Protein AF-A0A2H0HNQ5-F1 (afdb_monomer_lite)

Structure (mmCIF, N/CA/C/O backbone):
data_AF-A0A2H0HNQ5-F1
#
_entry.id   AF-A0A2H0HNQ5-F1
#
loop_
_atom_site.group_PDB
_atom_site.id
_atom_site.type_symbol
_atom_site.label_atom_id
_atom_site.label_alt_id
_atom_site.label_comp_id
_atom_site.label_asym_id
_atom_site.label_entity_id
_atom_site.label_seq_id
_atom_site.pdbx_PDB_ins_code
_atom_site.Cartn_x
_atom_site.Cartn_y
_atom_site.Cartn_z
_atom_site.occupancy
_atom_site.B_iso_or_equiv
_atom_site.auth_seq_id
_atom_site.auth_comp_id
_atom_site.auth_asym_id
_atom_site.auth_atom_id
_atom_site.pdbx_PDB_model_num
ATOM 1 N N . MET A 1 1 ? -17.237 -9.895 -5.132 1.00 84.31 1 MET A N 1
ATOM 2 C CA . MET A 1 1 ? -17.318 -10.595 -3.828 1.00 84.31 1 MET A CA 1
ATOM 3 C C . MET A 1 1 ? -17.047 -9.627 -2.685 1.00 84.31 1 MET A C 1
ATOM 5 O O . MET A 1 1 ? -17.940 -9.468 -1.874 1.00 84.31 1 MET A O 1
ATOM 9 N N . LEU A 1 2 ? -15.894 -8.942 -2.669 1.00 89.81 2 LEU A N 1
ATOM 10 C CA . LEU A 1 2 ? -15.521 -7.970 -1.623 1.00 89.81 2 LEU A CA 1
ATOM 11 C C . LEU A 1 2 ? -16.532 -6.824 -1.445 1.00 89.81 2 LEU A C 1
ATOM 13 O O . LEU A 1 2 ? -16.907 -6.513 -0.323 1.00 89.81 2 LEU A O 1
ATOM 17 N N . ASP A 1 3 ? -17.048 -6.277 -2.546 1.00 87.69 3 ASP A N 1
ATOM 18 C CA . ASP A 1 3 ? -18.089 -5.235 -2.533 1.00 87.69 3 ASP A CA 1
ATOM 19 C C . ASP A 1 3 ? -19.351 -5.651 -1.748 1.00 87.69 3 ASP A C 1
ATOM 21 O O . ASP A 1 3 ? -19.833 -4.925 -0.884 1.00 87.69 3 ASP A O 1
ATOM 25 N N . LYS A 1 4 ? -19.816 -6.897 -1.929 1.00 91.25 4 LYS A N 1
ATOM 26 C CA . LYS A 1 4 ? -20.969 -7.446 -1.188 1.00 91.25 4 LYS A CA 1
ATOM 27 C C . LYS A 1 4 ? -20.712 -7.602 0.314 1.00 91.25 4 LYS A C 1
ATOM 29 O O . LYS A 1 4 ? -21.666 -7.759 1.068 1.00 91.25 4 LYS A O 1
ATOM 34 N N . LEU A 1 5 ? -19.446 -7.612 0.728 1.00 93.69 5 LEU A N 1
ATOM 35 C CA . LEU A 1 5 ? -19.027 -7.688 2.126 1.00 93.69 5 LEU A CA 1
ATOM 36 C C . LEU A 1 5 ? -18.797 -6.294 2.737 1.00 93.69 5 LEU A C 1
ATOM 38 O O . LEU A 1 5 ? -18.427 -6.209 3.901 1.00 93.69 5 LEU A O 1
ATOM 42 N N . GLY A 1 6 ? -19.005 -5.210 1.976 1.00 92.06 6 GLY A N 1
ATOM 43 C CA . GLY A 1 6 ? -18.798 -3.841 2.454 1.00 92.06 6 GLY A CA 1
ATOM 44 C C . GLY A 1 6 ? -17.327 -3.474 2.667 1.00 92.06 6 GLY A C 1
ATOM 45 O O . GLY A 1 6 ? -17.030 -2.565 3.439 1.00 92.06 6 GLY A O 1
ATOM 46 N N . VAL A 1 7 ? -16.399 -4.181 2.012 1.00 95.00 7 VAL A N 1
ATOM 47 C CA . VAL A 1 7 ? -14.959 -3.913 2.128 1.00 95.00 7 VAL A CA 1
ATOM 48 C C . VAL A 1 7 ? -14.627 -2.576 1.473 1.00 95.00 7 VAL A C 1
ATOM 50 O O . VAL A 1 7 ? -14.927 -2.356 0.299 1.00 95.00 7 VAL A O 1
ATOM 53 N N . ARG A 1 8 ? -13.941 -1.703 2.215 1.00 95.00 8 ARG A N 1
ATOM 54 C CA . ARG A 1 8 ? -13.395 -0.455 1.676 1.00 95.00 8 ARG A CA 1
ATOM 55 C C . ARG A 1 8 ? -12.107 -0.746 0.908 1.00 95.00 8 ARG A C 1
ATOM 57 O O . ARG A 1 8 ? -11.152 -1.266 1.476 1.00 95.00 8 ARG A O 1
ATOM 64 N N . ILE A 1 9 ? -12.070 -0.399 -0.376 1.00 95.75 9 ILE A N 1
ATOM 65 C CA . ILE A 1 9 ? -10.929 -0.693 -1.249 1.00 95.75 9 ILE A CA 1
ATOM 66 C C . ILE A 1 9 ? -10.016 0.528 -1.353 1.00 95.75 9 ILE A C 1
ATOM 68 O O . ILE A 1 9 ? -10.456 1.597 -1.765 1.00 95.75 9 ILE A O 1
ATOM 72 N N . LEU A 1 10 ? -8.731 0.342 -1.051 1.00 95.06 10 LEU A N 1
ATOM 73 C CA . LEU A 1 10 ? -7.663 1.305 -1.322 1.00 95.06 10 LEU A CA 1
ATOM 74 C C . LEU A 1 10 ? -6.838 0.805 -2.509 1.00 95.06 10 LEU A C 1
ATOM 76 O O . LEU A 1 10 ? -6.367 -0.330 -2.501 1.00 95.06 10 LEU A O 1
ATOM 80 N N . SER A 1 11 ? -6.657 1.634 -3.535 1.00 94.44 11 SER A N 1
ATOM 81 C CA . SER A 1 11 ? -5.940 1.241 -4.752 1.00 94.44 11 SER A CA 1
ATOM 82 C C . SER A 1 11 ? -5.114 2.388 -5.343 1.00 94.44 11 SER A C 1
ATOM 84 O O . SER A 1 11 ? -5.105 3.514 -4.836 1.00 94.44 11 SER A O 1
ATOM 86 N N . THR A 1 12 ? 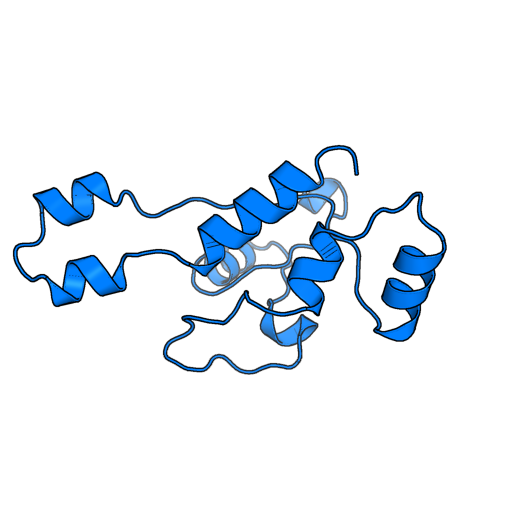-4.352 2.104 -6.401 1.00 91.06 12 THR A N 1
ATOM 87 C CA . THR A 1 12 ? -3.526 3.102 -7.097 1.00 91.06 12 THR A CA 1
ATOM 88 C C . THR A 1 12 ? -3.528 2.892 -8.605 1.00 91.06 12 THR A C 1
ATOM 90 O O . THR A 1 12 ? -3.588 1.755 -9.072 1.00 91.06 12 THR A O 1
ATOM 93 N N . GLY A 1 13 ? -3.363 3.986 -9.356 1.00 88.31 13 GLY A N 1
ATOM 94 C CA . GLY A 1 13 ? -3.128 3.963 -10.803 1.00 88.31 13 GLY A CA 1
ATOM 95 C C . GLY A 1 13 ? -4.154 3.125 -11.569 1.00 88.31 13 GLY A C 1
ATOM 96 O O . GLY A 1 13 ? -5.334 3.129 -11.234 1.00 88.31 13 GLY A O 1
ATOM 97 N N . GLY A 1 14 ? -3.682 2.352 -12.550 1.00 91.19 14 GLY A N 1
ATOM 98 C CA . GLY A 1 14 ? -4.555 1.560 -13.420 1.00 91.19 14 GLY A CA 1
ATOM 99 C C . GLY A 1 14 ? -5.441 0.543 -12.690 1.00 91.19 14 GLY A C 1
ATOM 100 O O . GLY A 1 14 ? -6.541 0.267 -13.154 1.00 91.19 14 GLY A O 1
ATOM 101 N N . THR A 1 15 ? -5.026 0.025 -11.527 1.00 93.50 15 THR A N 1
ATOM 102 C CA . THR A 1 15 ? -5.875 -0.878 -10.729 1.00 93.50 15 THR A CA 1
ATOM 103 C C . THR A 1 15 ? -7.079 -0.140 -10.150 1.00 93.50 15 THR A C 1
ATOM 105 O O . THR A 1 15 ? -8.179 -0.684 -10.139 1.00 93.50 15 THR A O 1
ATOM 108 N N . TYR A 1 16 ? -6.896 1.100 -9.688 1.00 95.00 16 TYR A N 1
ATOM 109 C CA . TYR A 1 16 ? -8.006 1.942 -9.239 1.00 95.00 16 TYR A CA 1
ATOM 110 C C . TYR A 1 16 ? -8.970 2.217 -10.399 1.00 95.00 16 TYR A C 1
ATOM 112 O O . TYR A 1 16 ? -10.170 1.976 -10.265 1.00 95.00 16 TYR A O 1
ATOM 120 N N . ASP A 1 17 ? -8.431 2.633 -11.551 1.00 95.75 17 ASP A N 1
ATOM 121 C CA . ASP A 1 17 ? -9.233 2.940 -12.739 1.00 95.75 17 ASP A CA 1
ATOM 122 C C . ASP A 1 17 ? -10.048 1.724 -13.181 1.00 95.75 17 ASP A C 1
ATOM 124 O O . ASP A 1 17 ? -11.248 1.836 -13.421 1.00 95.75 17 ASP A O 1
ATOM 128 N N . PHE A 1 18 ? -9.423 0.546 -13.214 1.00 96.06 18 PHE A N 1
ATOM 129 C CA . PHE A 1 18 ? -10.086 -0.706 -13.559 1.00 96.06 18 PHE A CA 1
ATOM 130 C C . PHE A 1 18 ? -11.254 -1.024 -12.616 1.00 96.06 18 PHE A C 1
ATOM 132 O O . PHE A 1 18 ? -12.336 -1.384 -13.079 1.00 96.06 18 PHE A O 1
ATOM 139 N N . ILE A 1 19 ? -11.073 -0.874 -11.301 1.00 95.75 19 ILE A N 1
ATOM 140 C CA . ILE A 1 19 ? -12.120 -1.165 -10.307 1.00 95.75 19 ILE A CA 1
ATOM 141 C C . ILE A 1 19 ? -13.314 -0.216 -10.483 1.00 95.75 19 ILE A C 1
ATOM 143 O O . ILE A 1 19 ? -14.454 -0.678 -10.589 1.00 95.75 19 ILE A O 1
ATOM 147 N N . VAL A 1 20 ? -13.054 1.090 -10.588 1.00 96.25 20 VAL A N 1
ATOM 148 C CA . VAL A 1 20 ? -14.102 2.115 -10.718 1.00 96.25 20 VAL A CA 1
ATOM 149 C C . VAL A 1 20 ? -14.827 2.021 -12.060 1.00 96.25 20 VAL A C 1
ATOM 151 O O . VAL A 1 20 ? -16.053 2.121 -12.099 1.00 96.25 20 VAL A O 1
ATOM 154 N N . GLN A 1 21 ? -14.113 1.759 -13.160 1.00 97.38 21 GLN A N 1
ATOM 155 C CA . GLN A 1 21 ?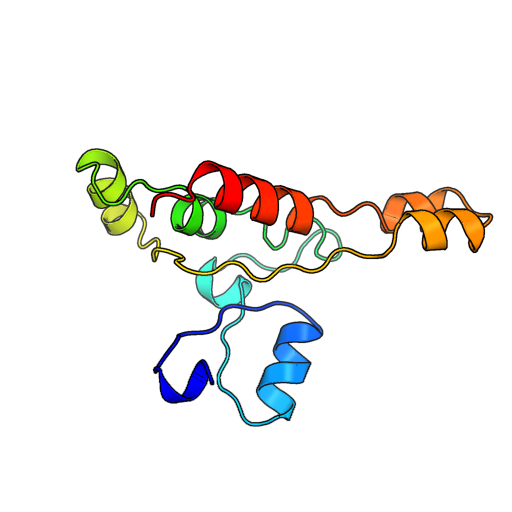 -14.722 1.561 -14.484 1.00 97.38 21 GLN A CA 1
ATOM 156 C C . GLN A 1 21 ? -15.670 0.356 -14.529 1.00 97.38 21 GLN A C 1
ATOM 158 O O . GLN A 1 21 ? -16.626 0.360 -15.300 1.00 97.38 21 GLN A O 1
ATOM 163 N N . ASN A 1 22 ? -15.444 -0.651 -13.683 1.00 96.56 22 ASN A N 1
ATOM 164 C CA . ASN A 1 22 ? -16.337 -1.799 -13.532 1.00 96.56 22 ASN A CA 1
ATOM 165 C C . ASN A 1 22 ? -17.488 -1.551 -12.534 1.00 96.56 22 ASN A C 1
ATOM 167 O O . ASN A 1 22 ? -18.230 -2.478 -12.213 1.00 96.56 22 ASN A O 1
ATOM 171 N N . GLY A 1 23 ? -17.665 -0.312 -12.064 1.00 95.31 23 GLY A N 1
ATOM 172 C CA . GLY A 1 23 ? -18.790 0.104 -11.226 1.00 95.31 23 GLY A CA 1
ATOM 173 C C . GLY A 1 23 ? -18.611 -0.146 -9.728 1.00 95.31 23 GLY A C 1
ATOM 174 O O . GLY A 1 23 ? -19.594 -0.071 -8.994 1.00 95.31 23 GLY A O 1
ATOM 175 N N . PHE A 1 24 ? -17.392 -0.434 -9.264 1.00 95.75 24 PHE A N 1
ATOM 176 C CA . PHE A 1 24 ? -17.111 -0.670 -7.847 1.00 95.75 24 PHE A CA 1
ATOM 177 C C . PHE A 1 2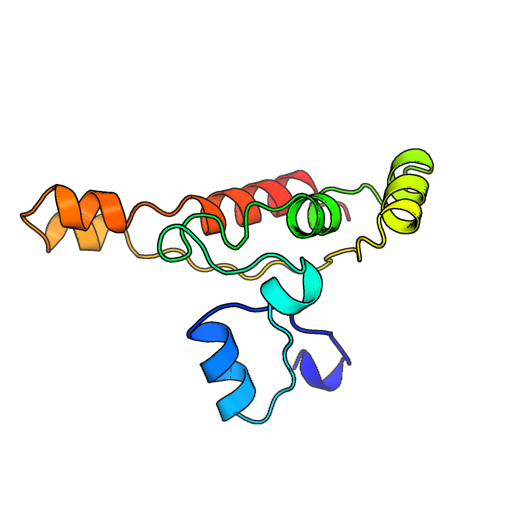4 ? -16.461 0.550 -7.183 1.00 95.75 24 PHE A C 1
ATOM 179 O O . PHE A 1 24 ? -15.597 1.190 -7.789 1.00 95.75 24 PHE A O 1
ATOM 186 N N . PRO A 1 25 ? -16.825 0.874 -5.931 1.00 94.75 25 PRO A N 1
ATOM 187 C CA . PRO A 1 25 ? -16.198 1.969 -5.208 1.00 94.75 25 PRO A CA 1
ATOM 188 C C . PRO A 1 25 ? -14.760 1.608 -4.817 1.00 94.75 25 PRO A C 1
ATOM 190 O O . PRO A 1 25 ? -14.476 0.511 -4.336 1.00 94.75 25 PRO A O 1
ATOM 193 N N . ALA A 1 26 ? -13.855 2.564 -4.984 1.00 96.00 26 ALA A N 1
ATOM 194 C CA . ALA A 1 26 ? -12.498 2.498 -4.470 1.00 96.00 26 ALA A CA 1
ATOM 195 C C . ALA A 1 26 ? -12.035 3.900 -4.078 1.00 96.00 26 ALA A C 1
ATOM 197 O O . ALA A 1 26 ? -12.514 4.903 -4.604 1.00 96.00 26 ALA A O 1
ATOM 198 N N . GLU A 1 27 ? -11.074 3.955 -3.171 1.00 94.94 27 GLU A N 1
ATOM 199 C CA . GLU A 1 27 ? -10.358 5.157 -2.777 1.00 94.94 27 GLU A CA 1
ATOM 200 C C . GLU A 1 27 ? -8.903 5.051 -3.231 1.00 94.94 27 GLU A C 1
ATOM 202 O O . GLU A 1 27 ? -8.351 3.961 -3.419 1.00 94.94 27 GLU A O 1
ATOM 207 N N . THR A 1 28 ? -8.257 6.198 -3.410 1.00 93.19 28 THR A N 1
ATOM 208 C CA . THR A 1 28 ? -6.844 6.219 -3.783 1.00 93.19 28 THR A CA 1
ATOM 209 C C . THR A 1 28 ? -5.969 6.207 -2.537 1.00 93.19 28 THR A C 1
ATOM 211 O O . THR A 1 28 ? -6.314 6.776 -1.504 1.00 93.19 28 THR A O 1
ATOM 214 N N . VAL A 1 29 ? -4.769 5.637 -2.633 1.00 91.81 29 VAL A N 1
ATOM 215 C CA . VAL A 1 29 ? -3.771 5.788 -1.557 1.00 91.81 29 VAL A CA 1
ATOM 216 C C . VAL A 1 29 ? -3.494 7.267 -1.258 1.00 91.81 29 VAL A C 1
ATOM 218 O O . VAL A 1 29 ? -3.330 7.631 -0.102 1.00 91.81 29 VAL A O 1
ATOM 221 N N . GLN A 1 30 ? -3.513 8.134 -2.273 1.00 90.44 30 GLN A N 1
ATOM 222 C CA . GLN A 1 30 ? -3.296 9.575 -2.109 1.00 90.44 30 GLN A CA 1
ATOM 223 C C . GLN A 1 30 ? -4.391 10.255 -1.286 1.00 90.44 30 GLN A C 1
ATOM 225 O O . GLN A 1 30 ? -4.078 11.121 -0.476 1.00 90.44 30 GLN A O 1
ATOM 230 N N . SER A 1 31 ? -5.662 9.872 -1.464 1.00 91.19 31 SER A N 1
ATOM 231 C CA . SER A 1 31 ? -6.753 10.433 -0.657 1.00 91.19 31 SER A CA 1
ATOM 232 C C . SER A 1 31 ? -6.636 10.033 0.810 1.00 91.19 31 SER A C 1
ATOM 234 O O . SER A 1 31 ? -7.034 10.807 1.673 1.00 91.19 31 SER A O 1
ATOM 236 N N . LEU A 1 32 ? -6.045 8.869 1.096 1.00 92.00 32 LEU A N 1
ATOM 237 C CA . LEU A 1 32 ? -5.790 8.428 2.463 1.00 92.00 32 LEU A CA 1
ATOM 238 C C . LEU A 1 32 ? -4.537 9.072 3.078 1.00 92.00 32 LEU A C 1
ATOM 240 O O . LEU A 1 32 ? -4.552 9.457 4.241 1.00 92.00 32 LEU A O 1
ATOM 244 N N . THR A 1 33 ? -3.437 9.172 2.330 1.00 91.00 33 THR A N 1
ATOM 245 C CA . THR A 1 33 ? -2.168 9.700 2.860 1.00 91.00 33 THR A CA 1
ATOM 246 C C . THR A 1 33 ? -2.093 11.224 2.830 1.00 91.00 33 THR A C 1
ATOM 248 O O . THR A 1 33 ? -1.250 11.801 3.510 1.00 91.00 33 THR A O 1
ATOM 251 N N . GLY A 1 34 ? -2.912 11.880 2.002 1.00 90.62 34 GLY A N 1
ATOM 252 C CA . GLY A 1 34 ? -2.795 13.305 1.689 1.00 90.62 34 GLY A CA 1
ATOM 253 C C . GLY A 1 34 ? -1.533 13.660 0.893 1.00 90.62 34 GLY A C 1
ATOM 254 O O . GLY A 1 34 ? -1.280 14.837 0.636 1.00 90.62 34 GLY A O 1
ATOM 255 N N . PHE A 1 35 ? -0.728 12.667 0.502 1.00 89.00 35 PHE A N 1
ATOM 256 C CA . PHE A 1 35 ? 0.564 12.885 -0.133 1.00 89.00 35 PHE A CA 1
ATOM 257 C C . PHE A 1 35 ? 0.451 12.735 -1.660 1.00 89.00 35 PHE A C 1
ATOM 259 O O . PHE A 1 35 ? -0.041 11.708 -2.143 1.00 89.00 35 PHE A O 1
ATOM 266 N N . PRO A 1 36 ? 0.895 13.728 -2.454 1.00 86.88 36 PRO A N 1
ATOM 267 C CA . PRO A 1 36 ? 0.793 13.666 -3.908 1.00 86.88 36 PRO A CA 1
ATOM 268 C C . PRO A 1 36 ? 1.719 12.594 -4.499 1.00 86.88 36 PRO A C 1
ATOM 270 O O . PRO A 1 36 ? 2.692 12.160 -3.884 1.00 86.88 36 PRO A O 1
ATOM 273 N N . SER A 1 37 ? 1.446 12.176 -5.739 1.00 85.06 37 SER A N 1
ATOM 274 C CA . SER A 1 37 ? 2.369 11.296 -6.468 1.00 85.06 37 SER A CA 1
ATOM 275 C C . SER A 1 37 ? 3.596 12.107 -6.866 1.00 85.06 37 SER A C 1
ATOM 277 O O . SER A 1 37 ? 3.489 13.056 -7.641 1.00 85.06 37 SER A O 1
ATOM 279 N N . ILE A 1 38 ? 4.756 11.729 -6.338 1.00 89.69 38 ILE A N 1
ATOM 280 C CA . ILE A 1 38 ? 6.055 12.321 -6.670 1.00 89.69 38 ILE A CA 1
ATOM 281 C C . ILE A 1 38 ? 6.973 11.261 -7.279 1.00 89.69 38 ILE A C 1
ATOM 283 O O . ILE A 1 38 ? 6.719 10.062 -7.144 1.00 89.69 38 ILE A O 1
ATOM 287 N N . LEU A 1 39 ? 8.054 11.699 -7.934 1.00 92.44 39 LEU A N 1
ATOM 288 C CA . LEU A 1 39 ? 9.082 10.812 -8.502 1.00 92.44 39 LEU A CA 1
ATOM 289 C C . LEU A 1 39 ? 8.489 9.739 -9.436 1.00 92.44 39 LEU A C 1
ATOM 291 O O . LEU A 1 39 ? 8.810 8.559 -9.320 1.00 92.44 39 LEU A O 1
ATOM 295 N N . GLY A 1 40 ? 7.542 10.129 -10.295 1.00 86.25 40 GLY A N 1
ATOM 296 C CA . GLY A 1 40 ? 6.861 9.193 -11.199 1.00 86.25 40 GLY A CA 1
ATOM 297 C C . GLY A 1 40 ? 6.030 8.118 -10.485 1.00 86.25 40 GLY A C 1
ATOM 298 O O . GLY A 1 40 ? 5.746 7.077 -11.064 1.00 86.25 40 GLY A O 1
ATOM 299 N N . GLY A 1 41 ? 5.657 8.331 -9.219 1.00 87.56 41 GLY A N 1
ATOM 300 C CA . GLY A 1 41 ? 4.896 7.368 -8.422 1.00 87.56 41 GLY A CA 1
ATOM 301 C C . GLY A 1 41 ? 5.740 6.297 -7.728 1.00 87.56 41 GLY A C 1
ATOM 302 O O . GLY A 1 41 ? 5.164 5.418 -7.086 1.00 87.56 41 GLY A O 1
ATOM 303 N N . ARG A 1 42 ? 7.078 6.383 -7.781 1.00 91.00 42 ARG A N 1
ATOM 304 C CA . ARG A 1 42 ? 8.012 5.407 -7.181 1.00 91.00 42 ARG A CA 1
ATOM 305 C C . ARG A 1 42 ? 7.849 5.204 -5.670 1.00 91.00 42 ARG A C 1
ATOM 307 O O . ARG A 1 42 ? 8.209 4.154 -5.153 1.00 91.00 42 ARG A O 1
ATOM 314 N N . VAL A 1 43 ? 7.300 6.190 -4.960 1.00 91.50 43 VAL A N 1
ATOM 315 C CA . VAL A 1 43 ? 7.153 6.166 -3.491 1.00 91.50 43 VAL A CA 1
ATOM 316 C C . VAL A 1 43 ? 5.696 6.211 -3.022 1.00 91.50 43 VAL A C 1
ATOM 318 O O . VAL A 1 43 ? 5.435 6.389 -1.838 1.00 91.50 43 VAL A O 1
ATOM 321 N N . LYS A 1 44 ? 4.727 6.035 -3.931 1.00 89.44 44 LYS A N 1
ATOM 322 C CA . LYS A 1 44 ? 3.297 6.279 -3.655 1.00 89.44 44 LYS A CA 1
ATOM 323 C C . LYS A 1 44 ? 2.715 5.450 -2.499 1.00 89.44 44 LYS A C 1
ATOM 325 O O . LYS A 1 44 ? 1.796 5.915 -1.838 1.00 89.44 44 LYS A O 1
ATOM 330 N N . THR A 1 45 ? 3.230 4.242 -2.254 1.00 92.81 45 THR A N 1
ATOM 331 C CA . THR A 1 45 ? 2.775 3.347 -1.171 1.00 92.81 45 THR A CA 1
ATOM 332 C C . THR A 1 45 ? 3.746 3.269 0.007 1.00 92.81 45 THR A C 1
ATOM 334 O O . THR A 1 45 ? 3.425 2.661 1.026 1.00 92.81 45 THR A O 1
ATOM 337 N N . LEU A 1 46 ? 4.922 3.897 -0.095 1.00 95.00 46 LEU A N 1
ATOM 338 C CA . LEU A 1 46 ? 5.960 3.886 0.939 1.00 95.00 46 LEU A CA 1
ATOM 339 C C . LEU A 1 46 ? 5.677 4.966 1.991 1.00 95.00 46 LEU A C 1
ATOM 341 O O . LEU A 1 46 ? 6.469 5.881 2.199 1.00 95.00 46 LEU A O 1
ATOM 345 N N . HIS A 1 47 ? 4.509 4.873 2.624 1.00 95.94 47 HIS A N 1
ATOM 346 C CA . HIS A 1 47 ? 4.003 5.876 3.553 1.0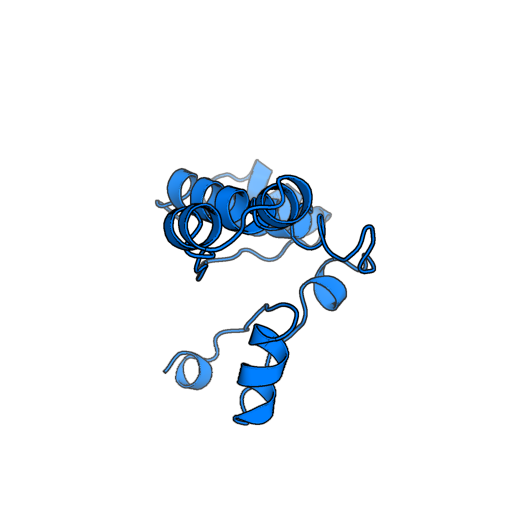0 95.94 47 HIS A CA 1
ATOM 347 C C . HIS A 1 47 ? 3.663 5.253 4.917 1.00 95.94 47 HIS A C 1
ATOM 349 O O . HIS A 1 47 ? 3.074 4.167 4.938 1.00 95.94 47 HIS A O 1
ATOM 355 N N . PRO A 1 48 ? 3.946 5.929 6.052 1.00 96.38 48 PRO A N 1
ATOM 356 C CA . PRO A 1 48 ? 3.642 5.411 7.388 1.00 96.38 48 PRO A CA 1
ATOM 357 C C . PRO A 1 48 ? 2.172 5.057 7.606 1.00 96.38 48 PRO A C 1
ATOM 359 O O . PRO A 1 48 ? 1.889 4.075 8.267 1.00 96.38 48 PRO A O 1
ATOM 362 N N . VAL A 1 49 ? 1.234 5.796 7.008 1.00 96.56 49 VAL A N 1
ATOM 363 C CA . VAL A 1 49 ? -0.204 5.460 7.091 1.00 96.56 49 VAL A CA 1
ATOM 364 C C . VAL A 1 49 ? -0.505 4.105 6.440 1.00 96.56 49 VAL A C 1
ATOM 366 O O . VAL A 1 49 ? -1.272 3.321 6.979 1.00 96.56 49 VAL A O 1
ATOM 369 N N . ILE A 1 50 ? 0.126 3.786 5.307 1.00 97.12 50 ILE A N 1
ATOM 370 C CA . ILE A 1 50 ? -0.103 2.504 4.626 1.00 97.12 50 ILE A CA 1
ATOM 371 C C . ILE A 1 50 ? 0.614 1.378 5.365 1.00 97.12 50 ILE A C 1
ATOM 373 O O . ILE A 1 50 ? 0.009 0.366 5.698 1.00 97.12 50 ILE A O 1
ATOM 377 N N . MET A 1 51 ? 1.897 1.568 5.671 1.00 98.00 51 MET A N 1
ATOM 378 C CA . MET A 1 51 ? 2.685 0.543 6.351 1.00 98.00 51 MET A CA 1
ATOM 379 C C . MET A 1 51 ? 2.218 0.315 7.788 1.00 98.00 51 MET A C 1
ATOM 381 O O . MET A 1 51 ? 2.180 -0.824 8.228 1.00 98.00 51 MET A O 1
ATOM 385 N N . GLY A 1 52 ? 1.834 1.370 8.505 1.00 97.69 52 GLY A N 1
ATOM 386 C CA . GLY A 1 52 ? 1.279 1.300 9.855 1.00 97.69 52 GLY A CA 1
ATOM 387 C C . GLY A 1 52 ? -0.081 0.612 9.882 1.00 97.69 52 GLY A C 1
ATOM 388 O O . GLY A 1 52 ? -0.306 -0.211 10.758 1.00 97.69 52 GLY A O 1
ATOM 389 N N . GLY A 1 53 ? -0.937 0.857 8.884 1.00 97.69 53 GLY A N 1
ATOM 390 C CA . GLY A 1 53 ? -2.198 0.126 8.744 1.00 97.69 53 GLY A CA 1
ATOM 391 C C . GLY A 1 53 ? -2.000 -1.379 8.546 1.00 97.69 53 GLY A C 1
ATOM 392 O O . GLY A 1 53 ? -2.799 -2.160 9.042 1.00 97.69 53 GLY A O 1
ATOM 393 N N . ILE A 1 54 ? -0.920 -1.786 7.867 1.00 98.25 54 ILE A N 1
ATOM 394 C CA . ILE A 1 54 ? -0.589 -3.202 7.630 1.00 98.25 54 ILE A CA 1
ATOM 395 C C . ILE A 1 54 ? 0.157 -3.836 8.814 1.00 98.25 54 ILE A C 1
ATOM 397 O O . ILE A 1 54 ? -0.010 -5.021 9.068 1.00 98.25 54 ILE A O 1
ATOM 401 N N . LEU A 1 55 ? 1.038 -3.091 9.491 1.00 98.25 55 LEU A N 1
ATOM 402 C CA . LEU A 1 55 ? 1.998 -3.626 10.471 1.00 98.25 55 LEU A CA 1
ATOM 403 C C . LEU A 1 55 ? 1.590 -3.454 11.934 1.00 98.25 55 LEU A C 1
ATOM 405 O O . LEU A 1 55 ? 2.301 -3.961 12.803 1.00 98.25 55 LEU A O 1
ATOM 409 N N . ALA A 1 56 ? 0.542 -2.685 12.221 1.00 97.94 56 ALA A N 1
ATOM 410 C CA . ALA A 1 56 ? 0.086 -2.506 13.590 1.00 97.94 56 ALA A CA 1
ATOM 411 C C . ALA A 1 56 ? -0.448 -3.825 14.148 1.00 97.94 56 ALA A C 1
ATOM 413 O O . ALA A 1 56 ? -1.210 -4.524 13.484 1.00 97.94 56 ALA A O 1
ATOM 414 N N . ARG A 1 57 ? -0.056 -4.141 15.382 1.00 97.50 57 ARG A N 1
ATOM 415 C CA . ARG A 1 57 ? -0.581 -5.298 16.109 1.00 97.50 57 ARG A CA 1
ATOM 416 C C . ARG A 1 57 ? -1.861 -4.883 16.812 1.00 97.50 57 ARG A C 1
ATOM 418 O O . ARG A 1 57 ? -1.832 -3.955 17.627 1.00 97.50 57 ARG A O 1
ATOM 425 N N . LEU A 1 58 ? -2.984 -5.521 16.500 1.00 92.94 58 LEU A N 1
ATOM 426 C CA . LEU A 1 58 ? -4.279 -5.107 17.034 1.00 92.94 58 LEU A CA 1
ATOM 427 C C . LEU A 1 58 ? -4.469 -5.570 18.477 1.00 92.94 58 LEU A C 1
ATOM 429 O O . LEU A 1 58 ? -5.312 -5.015 19.172 1.00 92.94 58 LEU A O 1
ATOM 433 N N . ASP A 1 59 ? -3.670 -6.513 18.971 1.00 94.62 59 ASP A N 1
ATOM 434 C CA . ASP A 1 59 ? -3.639 -6.902 20.385 1.00 94.62 59 ASP A CA 1
ATOM 435 C C . ASP A 1 59 ? -2.757 -5.984 21.260 1.00 94.62 59 ASP A C 1
ATOM 437 O O . ASP A 1 59 ? -2.807 -6.053 22.491 1.00 94.62 59 ASP A O 1
ATOM 441 N N . ASN A 1 60 ? -1.972 -5.089 20.648 1.00 97.56 60 ASN A N 1
ATOM 442 C CA . ASN A 1 60 ? -1.039 -4.217 21.347 1.00 97.56 60 ASN A CA 1
ATOM 443 C C . ASN A 1 60 ? -1.649 -2.836 21.637 1.00 97.56 60 ASN A C 1
ATOM 445 O O . ASN A 1 60 ? -1.891 -2.038 20.732 1.00 97.56 60 ASN A O 1
ATOM 449 N N . GLU A 1 61 ? -1.829 -2.504 22.918 1.00 98.00 61 GLU A N 1
ATOM 450 C CA . GLU A 1 61 ? -2.448 -1.233 23.329 1.00 98.00 61 GLU A CA 1
ATOM 451 C C . GLU A 1 61 ? -1.692 0.017 22.842 1.00 98.00 61 GLU A C 1
ATOM 453 O O . GLU A 1 61 ? -2.319 1.027 22.515 1.00 98.00 61 GLU A O 1
ATOM 458 N N . SER A 1 62 ? -0.357 -0.039 22.762 1.00 98.19 62 SER A N 1
ATOM 459 C CA . SER A 1 62 ? 0.457 1.085 22.284 1.00 98.19 62 SER A CA 1
ATOM 460 C C . SER A 1 62 ? 0.251 1.320 20.788 1.00 98.19 62 SER A C 1
ATOM 462 O O . SER A 1 62 ? 0.058 2.464 20.375 1.00 98.19 62 SER A O 1
ATOM 464 N N . ASP A 1 63 ? 0.250 0.257 19.979 1.00 98.06 63 ASP A N 1
ATOM 465 C CA . ASP A 1 63 ? 0.008 0.353 18.535 1.00 98.06 63 ASP A CA 1
ATOM 466 C C . ASP A 1 63 ? -1.417 0.877 18.273 1.00 98.06 63 ASP A C 1
ATOM 468 O O . ASP A 1 63 ? -1.600 1.809 17.491 1.00 98.06 63 ASP A O 1
ATOM 472 N N . GLN A 1 64 ? -2.429 0.375 18.994 1.00 97.56 64 GLN A N 1
ATOM 473 C CA . GLN A 1 64 ? -3.804 0.882 18.891 1.00 97.56 64 GLN A CA 1
ATOM 474 C C . GLN A 1 64 ? -3.924 2.374 19.239 1.00 97.56 64 GLN A C 1
ATOM 476 O O . GLN A 1 64 ? -4.722 3.093 18.627 1.00 97.56 64 GLN A O 1
ATOM 481 N N . HIS A 1 65 ? -3.175 2.847 20.241 1.00 98.25 65 HIS A N 1
ATOM 482 C CA . HIS A 1 65 ? -3.149 4.264 20.592 1.00 98.25 65 HIS A CA 1
ATOM 483 C C . HIS A 1 65 ? -2.576 5.097 19.445 1.00 98.25 65 HIS A C 1
ATOM 485 O O . HIS A 1 65 ? -3.194 6.081 19.042 1.00 98.25 65 HIS A O 1
ATOM 491 N N . GLN A 1 66 ? -1.459 4.657 18.862 1.00 98.25 66 GLN A N 1
ATOM 492 C CA . GLN A 1 66 ? -0.829 5.330 17.728 1.00 98.25 66 GLN A CA 1
ATOM 493 C C . GLN A 1 66 ? -1.723 5.332 16.484 1.00 98.25 66 GLN A C 1
ATOM 495 O O . GLN A 1 66 ? -1.838 6.362 15.821 1.00 98.25 66 GLN A O 1
ATOM 500 N N . LEU A 1 67 ? -2.413 4.224 16.183 1.00 97.81 67 LEU A N 1
ATOM 501 C CA . LEU A 1 67 ? -3.376 4.174 15.078 1.00 97.81 67 LEU A CA 1
ATOM 502 C C . LEU A 1 67 ? -4.457 5.253 15.230 1.00 97.81 67 LEU A C 1
ATOM 504 O O . LEU A 1 67 ? -4.776 5.952 14.270 1.00 97.81 67 LEU A O 1
ATOM 508 N N . LYS A 1 68 ? -4.988 5.434 16.446 1.00 97.50 68 LYS A N 1
ATOM 509 C CA . LYS A 1 68 ? -5.988 6.471 16.743 1.00 97.50 68 LYS A CA 1
ATOM 510 C C . LYS A 1 68 ? -5.396 7.877 16.663 1.00 97.50 68 LYS A C 1
ATOM 512 O O . LYS A 1 68 ? -5.986 8.732 16.012 1.00 97.50 68 LYS A O 1
ATOM 517 N N . GLU A 1 69 ? -4.246 8.110 17.294 1.00 97.88 69 GLU A N 1
ATOM 518 C CA . GLU A 1 69 ? -3.563 9.413 17.330 1.00 97.88 69 GLU A CA 1
ATOM 519 C C . GLU A 1 69 ? -3.261 9.932 15.917 1.00 97.88 69 GLU A C 1
ATOM 521 O O . GLU A 1 69 ? -3.571 11.076 15.578 1.00 97.88 69 GLU A O 1
ATOM 526 N N . TYR A 1 70 ? -2.721 9.064 15.060 1.00 96.62 70 TYR A N 1
ATOM 527 C CA . TYR A 1 70 ? -2.319 9.413 13.698 1.00 96.62 70 TYR A CA 1
ATOM 528 C C . TYR A 1 70 ? -3.400 9.139 12.647 1.00 96.62 70 TYR A C 1
ATOM 530 O O . TYR A 1 70 ? -3.134 9.293 11.456 1.00 96.62 70 TYR A O 1
ATOM 538 N N . HIS A 1 71 ? -4.617 8.775 13.069 1.00 95.31 71 HIS A N 1
ATOM 539 C CA . HIS A 1 71 ? -5.757 8.496 12.190 1.00 95.31 71 HIS A CA 1
ATOM 540 C C . HIS A 1 71 ? -5.439 7.447 11.108 1.00 95.31 71 HIS A C 1
ATOM 542 O O . HIS A 1 71 ? -5.864 7.559 9.957 1.00 95.31 71 HIS A O 1
ATOM 548 N N . ILE A 1 72 ? -4.669 6.425 11.481 1.00 96.75 72 ILE A N 1
ATOM 549 C CA . ILE A 1 72 ? -4.243 5.349 10.592 1.00 96.75 72 ILE A CA 1
ATOM 550 C C . ILE A 1 72 ? -5.289 4.230 10.655 1.00 96.75 72 ILE A C 1
ATOM 552 O O . ILE A 1 72 ? -5.468 3.624 11.713 1.00 96.75 72 ILE A O 1
ATOM 556 N N . PRO A 1 73 ? -5.994 3.932 9.551 1.00 95.19 73 PRO A N 1
ATOM 557 C CA . PRO A 1 73 ? -6.896 2.793 9.519 1.00 95.19 73 PRO A CA 1
ATOM 558 C C . PRO A 1 73 ? -6.096 1.481 9.434 1.00 95.19 73 PRO A C 1
ATOM 560 O O . PRO A 1 73 ? -5.101 1.437 8.704 1.00 95.19 73 PRO A O 1
ATOM 563 N N . PRO A 1 74 ? -6.533 0.409 10.114 1.00 96.06 74 PRO A N 1
ATOM 564 C CA . PRO A 1 74 ? -5.983 -0.923 9.887 1.00 96.06 74 PRO A CA 1
ATOM 565 C C . PRO A 1 74 ? -6.274 -1.399 8.454 1.00 96.06 74 PRO A C 1
ATOM 567 O O . PRO A 1 74 ? -7.235 -0.951 7.817 1.00 96.06 74 PRO A O 1
ATOM 570 N N . ILE A 1 75 ? -5.414 -2.276 7.935 1.00 96.62 75 ILE A N 1
ATOM 571 C CA . ILE A 1 75 ? -5.517 -2.880 6.603 1.00 96.62 75 ILE A CA 1
ATOM 572 C C . ILE A 1 75 ? -5.467 -4.400 6.761 1.00 96.62 75 ILE A C 1
ATOM 574 O O . ILE A 1 75 ? -4.395 -4.969 6.938 1.00 96.62 75 ILE A O 1
ATOM 578 N N . ASP A 1 76 ? -6.626 -5.042 6.625 1.00 94.56 76 ASP A N 1
ATOM 579 C CA . ASP A 1 76 ? -6.790 -6.485 6.869 1.00 94.56 76 ASP A CA 1
ATOM 580 C C . ASP A 1 76 ? -6.449 -7.353 5.644 1.00 94.56 76 ASP A C 1
ATOM 582 O O . ASP A 1 76 ? -6.271 -8.565 5.735 1.00 94.56 76 ASP A O 1
ATOM 586 N N . LEU A 1 77 ? -6.407 -6.752 4.450 1.00 95.62 77 LEU A N 1
ATOM 587 C CA . LEU A 1 77 ? -6.174 -7.472 3.202 1.00 95.62 77 LEU A CA 1
ATOM 588 C C . LEU A 1 77 ? -5.262 -6.685 2.268 1.00 95.62 77 LEU A C 1
ATOM 590 O O . LEU A 1 77 ? -5.570 -5.566 1.855 1.00 95.62 77 LEU A O 1
ATOM 594 N N . VAL A 1 78 ? -4.164 -7.324 1.870 1.00 96.94 78 VAL A N 1
ATOM 595 C CA . VAL A 1 78 ? -3.200 -6.786 0.910 1.00 96.94 78 VAL A CA 1
ATOM 596 C C . VAL A 1 78 ? -3.186 -7.675 -0.329 1.00 96.94 78 VAL A C 1
ATOM 598 O O . VAL A 1 78 ? -2.773 -8.830 -0.274 1.00 96.94 78 VAL A O 1
ATOM 601 N N . ILE A 1 79 ? -3.640 -7.126 -1.458 1.00 95.75 79 ILE A N 1
ATOM 602 C CA . ILE A 1 79 ? -3.606 -7.785 -2.769 1.00 95.75 79 ILE A CA 1
ATOM 603 C C . ILE A 1 79 ? -2.588 -7.046 -3.628 1.00 95.75 79 ILE A C 1
ATOM 605 O O . ILE A 1 79 ? -2.800 -5.893 -4.004 1.00 95.75 79 ILE A O 1
ATOM 609 N N . VAL A 1 80 ? -1.480 -7.714 -3.926 1.00 95.06 80 VAL A N 1
ATOM 610 C CA . VAL A 1 80 ? -0.398 -7.178 -4.750 1.00 95.06 80 VAL A CA 1
ATOM 611 C C . VAL A 1 80 ? -0.009 -8.234 -5.769 1.00 95.06 80 VAL A C 1
ATOM 613 O O . VAL A 1 80 ? 0.166 -9.398 -5.419 1.00 95.06 80 VAL A O 1
ATOM 616 N N . ASP A 1 81 ? 0.145 -7.796 -7.011 1.00 90.50 81 ASP A N 1
ATOM 617 C CA . ASP A 1 81 ? 0.801 -8.552 -8.068 1.00 90.50 81 ASP A CA 1
ATOM 618 C C . ASP A 1 81 ? 2.078 -7.812 -8.473 1.00 90.50 81 ASP A C 1
ATOM 620 O O . ASP A 1 81 ? 2.130 -6.579 -8.418 1.00 90.50 81 ASP A O 1
ATOM 624 N N . LEU A 1 82 ? 3.116 -8.565 -8.827 1.00 90.25 82 LEU A N 1
ATOM 625 C CA . LEU A 1 82 ? 4.411 -8.020 -9.217 1.00 90.25 82 LEU A CA 1
ATOM 626 C C . LEU A 1 82 ? 4.588 -8.170 -10.721 1.00 90.25 82 LEU A C 1
ATOM 628 O O . LEU A 1 82 ? 4.197 -9.170 -11.317 1.00 90.25 82 LEU A O 1
ATOM 632 N N . TYR A 1 83 ? 5.250 -7.193 -11.334 1.00 83.69 83 TYR A N 1
ATOM 633 C CA . TYR A 1 83 ? 5.623 -7.311 -12.738 1.00 83.69 83 TYR A CA 1
ATOM 634 C C . TYR A 1 83 ? 6.518 -8.550 -12.938 1.00 83.69 83 TYR A C 1
ATOM 636 O O . TYR A 1 83 ? 7.423 -8.764 -12.123 1.00 83.69 83 TYR A O 1
ATOM 644 N N . PRO A 1 84 ? 6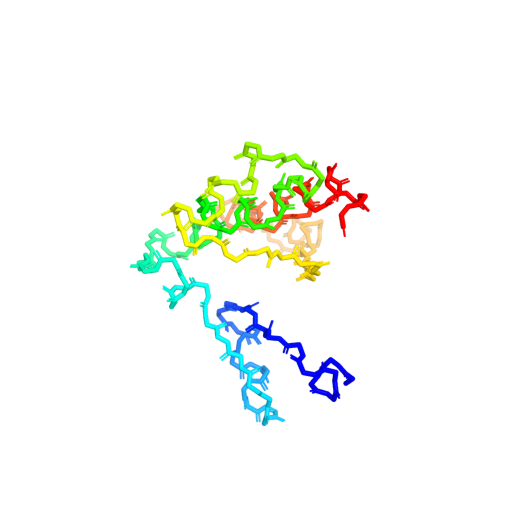.331 -9.352 -14.005 1.00 87.75 84 PRO A N 1
ATOM 645 C CA . PRO A 1 84 ? 7.182 -10.507 -14.284 1.00 87.75 84 PRO A CA 1
ATOM 646 C C . PRO A 1 84 ? 8.590 -10.039 -14.677 1.00 87.75 84 PRO A C 1
ATOM 648 O O . PRO A 1 84 ? 8.924 -9.822 -15.845 1.00 87.75 84 PRO A O 1
ATOM 651 N N . PHE A 1 85 ? 9.434 -9.835 -13.666 1.00 90.00 85 PHE A N 1
ATOM 652 C CA . PHE A 1 85 ? 10.751 -9.229 -13.836 1.00 90.00 85 PHE A CA 1
ATOM 653 C C . PHE A 1 85 ? 11.678 -10.107 -14.683 1.00 90.00 85 PHE A C 1
ATOM 655 O O . PHE A 1 85 ? 12.415 -9.601 -15.523 1.00 90.00 85 PHE A O 1
ATOM 662 N N . GLU A 1 86 ? 11.592 -11.432 -14.540 1.00 89.44 86 GLU A N 1
ATOM 663 C CA . GLU A 1 86 ? 12.369 -12.366 -15.362 1.00 89.44 86 GLU A CA 1
ATOM 664 C C . GLU A 1 86 ? 12.063 -12.207 -16.862 1.00 89.44 86 GLU A C 1
ATOM 666 O O . GLU A 1 86 ? 12.976 -12.202 -17.687 1.00 89.44 86 GLU A O 1
ATOM 671 N N . GLU A 1 87 ? 10.792 -12.026 -17.227 1.00 87.88 87 GLU A N 1
ATOM 672 C CA . GLU A 1 87 ? 10.392 -11.774 -18.617 1.00 87.88 87 GLU A CA 1
ATOM 673 C C . GLU A 1 87 ? 10.892 -10.413 -19.098 1.00 87.88 87 GLU A C 1
ATOM 675 O O . GLU A 1 87 ? 11.364 -10.289 -20.226 1.00 87.88 87 GLU A O 1
ATOM 680 N N . THR A 1 88 ? 10.870 -9.409 -18.218 1.00 85.69 88 THR A N 1
ATOM 681 C CA . THR A 1 88 ? 11.401 -8.070 -18.507 1.00 85.69 88 THR A CA 1
ATOM 682 C C . THR A 1 88 ? 12.883 -8.130 -18.874 1.00 85.69 88 THR A C 1
ATOM 684 O O . THR A 1 88 ? 13.289 -7.504 -19.850 1.00 85.69 88 THR A O 1
ATOM 687 N N . VAL A 1 89 ? 13.683 -8.907 -18.141 1.00 88.94 89 VAL A N 1
ATOM 688 C CA . VAL A 1 89 ? 15.118 -9.082 -18.421 1.00 88.94 89 VAL A CA 1
ATOM 689 C C . VAL A 1 89 ? 15.351 -9.836 -19.733 1.00 88.94 89 VAL A C 1
ATOM 691 O O . VAL A 1 89 ? 16.298 -9.536 -20.453 1.00 88.94 89 VAL A O 1
ATOM 694 N N . LYS A 1 90 ? 14.495 -10.809 -20.072 1.00 90.06 90 LYS A N 1
ATOM 695 C CA . LYS A 1 90 ? 14.614 -11.570 -21.329 1.00 90.06 90 LYS A CA 1
ATOM 696 C C . LYS A 1 90 ? 14.260 -10.742 -22.567 1.00 90.06 90 LYS A C 1
ATOM 698 O O . LYS A 1 90 ? 14.799 -11.014 -23.636 1.00 90.06 90 LYS A O 1
ATOM 703 N N . LEU A 1 91 ? 13.326 -9.799 -22.438 1.00 85.38 91 LEU A N 1
ATOM 704 C CA . LEU A 1 91 ? 12.766 -9.041 -23.562 1.00 85.38 91 LEU A CA 1
ATOM 705 C C . LEU A 1 91 ? 13.462 -7.699 -23.811 1.00 85.38 91 LEU A C 1
ATOM 707 O O . LEU A 1 91 ? 13.484 -7.253 -24.956 1.00 85.38 91 LEU A O 1
ATOM 711 N N . ASN A 1 92 ? 14.022 -7.061 -22.779 1.00 75.31 92 ASN A N 1
ATOM 712 C CA . ASN A 1 92 ? 14.620 -5.731 -22.901 1.00 75.31 92 ASN A CA 1
ATOM 713 C C . ASN A 1 92 ? 16.146 -5.818 -22.884 1.00 75.31 92 ASN A C 1
ATOM 715 O O . ASN A 1 92 ? 16.736 -6.452 -22.013 1.00 75.31 92 ASN A O 1
ATOM 719 N N . SER A 1 93 ? 16.791 -5.153 -23.841 1.00 73.38 93 SER A N 1
ATOM 720 C CA . SER A 1 93 ? 18.253 -5.046 -23.905 1.00 73.38 93 SER A CA 1
ATOM 721 C C . SER A 1 93 ? 18.800 -3.794 -23.218 1.00 73.38 93 SER A C 1
ATOM 723 O O . SER A 1 93 ? 20.013 -3.679 -23.057 1.00 73.38 93 SER A O 1
ATOM 725 N N . GLU A 1 94 ? 17.938 -2.841 -22.850 1.00 89.56 94 GLU A N 1
ATOM 726 C CA . GLU A 1 94 ? 18.353 -1.592 -22.216 1.00 89.56 94 GLU A CA 1
ATOM 727 C C . GLU A 1 94 ? 18.274 -1.694 -20.687 1.00 89.56 94 GLU A C 1
ATOM 729 O O . GLU A 1 94 ? 17.210 -1.893 -20.101 1.00 89.56 94 GLU A O 1
ATOM 734 N N . GLU A 1 95 ? 19.421 -1.526 -20.027 1.00 90.94 95 GLU A N 1
ATOM 735 C CA . GLU A 1 95 ? 19.556 -1.605 -18.568 1.00 90.94 95 GLU A CA 1
ATOM 736 C C . GLU A 1 95 ? 18.625 -0.627 -17.836 1.00 90.94 95 GLU A C 1
ATOM 738 O O . GLU A 1 95 ? 18.033 -0.981 -16.816 1.00 90.94 95 GLU A O 1
ATOM 743 N N . GLY A 1 96 ? 18.443 0.582 -18.378 1.00 90.50 96 GLY A N 1
ATOM 744 C CA . GLY A 1 96 ? 17.564 1.596 -17.795 1.00 90.50 96 GLY A CA 1
ATOM 745 C C . GLY A 1 96 ? 16.113 1.127 -17.689 1.00 90.50 96 GLY A C 1
ATOM 746 O O . GLY A 1 96 ? 15.496 1.263 -16.634 1.00 90.50 96 GLY A O 1
ATOM 747 N N . GLU A 1 97 ? 15.584 0.499 -18.741 1.00 86.50 97 GLU A N 1
ATOM 748 C CA . GLU A 1 97 ? 14.211 -0.016 -18.753 1.00 86.50 97 GLU A CA 1
ATOM 749 C C . GLU A 1 97 ? 14.022 -1.175 -17.769 1.00 86.50 97 GLU A C 1
ATOM 751 O O . GLU A 1 97 ? 12.987 -1.265 -17.106 1.00 86.50 97 GLU A O 1
ATOM 756 N N . ILE A 1 98 ? 15.037 -2.033 -17.623 1.00 90.38 98 ILE A N 1
ATOM 757 C CA . ILE A 1 98 ? 15.038 -3.106 -16.623 1.00 90.38 98 ILE A CA 1
ATOM 758 C C . ILE A 1 98 ? 15.004 -2.506 -15.212 1.00 90.38 98 ILE A C 1
ATOM 760 O O . ILE A 1 98 ? 14.189 -2.923 -14.389 1.00 90.38 98 ILE A O 1
ATOM 764 N N . ILE A 1 99 ? 15.845 -1.506 -14.928 1.00 90.62 99 ILE A N 1
ATOM 765 C CA . ILE A 1 99 ? 15.906 -0.851 -13.613 1.00 90.62 99 ILE A CA 1
ATOM 766 C C . ILE A 1 99 ? 14.568 -0.186 -13.256 1.00 90.62 99 ILE A C 1
ATOM 768 O O . ILE A 1 99 ? 14.126 -0.296 -12.112 1.00 90.62 99 ILE A O 1
ATOM 772 N N . GLU A 1 100 ? 13.884 0.455 -14.209 1.00 88.62 100 GLU A N 1
ATOM 773 C CA . GLU A 1 100 ? 12.562 1.065 -13.974 1.00 88.62 100 GLU A CA 1
ATOM 774 C C . GLU A 1 100 ? 11.474 0.047 -13.597 1.00 88.62 100 GLU A C 1
ATOM 776 O O . GLU A 1 100 ? 10.473 0.409 -12.975 1.00 88.62 100 GLU A O 1
ATOM 781 N N . LYS A 1 101 ? 11.650 -1.232 -13.945 1.00 89.12 101 LYS A N 1
ATOM 782 C CA . LYS A 1 101 ? 10.708 -2.311 -13.611 1.00 89.12 101 LYS A CA 1
ATOM 783 C C . LYS A 1 101 ? 10.981 -2.976 -12.261 1.00 89.12 101 LYS A C 1
ATOM 785 O O . LYS A 1 101 ? 10.219 -3.860 -11.869 1.00 89.12 101 LYS A O 1
ATOM 790 N N . ILE A 1 102 ? 12.022 -2.564 -11.535 1.00 91.69 102 ILE A N 1
ATOM 791 C CA . ILE A 1 102 ? 12.280 -3.051 -10.176 1.00 91.69 102 ILE A CA 1
ATOM 792 C C . ILE A 1 102 ? 11.234 -2.458 -9.226 1.00 91.69 102 ILE A C 1
ATOM 794 O O . ILE A 1 102 ? 11.239 -1.263 -8.925 1.00 91.69 102 ILE A O 1
ATOM 798 N N . ASP A 1 103 ? 10.341 -3.308 -8.723 1.00 92.75 103 ASP A N 1
ATOM 799 C CA . ASP A 1 103 ? 9.295 -2.882 -7.800 1.00 92.75 103 ASP A CA 1
ATOM 800 C C . ASP A 1 103 ? 9.817 -2.772 -6.360 1.00 92.75 103 ASP A C 1
ATOM 802 O O . ASP A 1 103 ? 10.281 -3.741 -5.761 1.00 92.75 103 ASP A O 1
ATOM 806 N N . ILE A 1 104 ? 9.705 -1.578 -5.779 1.00 94.75 104 ILE A N 1
ATOM 807 C CA . ILE A 1 104 ? 10.013 -1.326 -4.367 1.00 94.75 104 ILE A CA 1
ATOM 808 C C . ILE A 1 104 ? 8.742 -1.375 -3.512 1.00 94.75 104 ILE A C 1
ATOM 810 O O . ILE A 1 104 ? 8.738 -1.930 -2.409 1.00 94.75 104 ILE A O 1
ATOM 814 N N . GLY A 1 105 ? 7.656 -0.784 -4.009 1.00 94.56 105 GLY A N 1
ATOM 815 C CA . GLY A 1 105 ? 6.413 -0.610 -3.267 1.00 94.56 105 GLY A CA 1
ATOM 816 C C . GLY A 1 105 ? 5.684 -1.932 -3.065 1.00 94.56 105 GLY A C 1
ATOM 817 O O . GLY A 1 105 ? 5.379 -2.285 -1.927 1.00 94.56 105 GLY A O 1
ATOM 818 N N . GLY A 1 106 ? 5.446 -2.677 -4.145 1.00 94.75 106 GLY A N 1
ATOM 819 C CA . GLY A 1 106 ? 4.735 -3.953 -4.119 1.00 94.75 106 GLY A CA 1
ATOM 820 C C . GLY A 1 106 ? 5.418 -4.974 -3.211 1.00 94.75 106 GLY A C 1
ATOM 821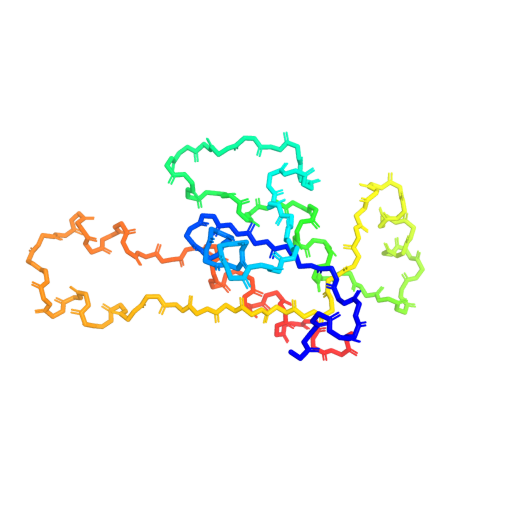 O O . GLY A 1 106 ? 4.781 -5.538 -2.322 1.00 94.75 106 GLY A O 1
ATOM 822 N N . ILE A 1 107 ? 6.740 -5.130 -3.337 1.00 96.00 107 ILE A N 1
ATOM 823 C CA . ILE A 1 107 ? 7.526 -6.032 -2.478 1.00 96.00 107 ILE A CA 1
ATOM 824 C C . ILE A 1 107 ? 7.448 -5.604 -1.008 1.00 96.00 107 ILE A C 1
ATOM 826 O O . ILE A 1 107 ? 7.306 -6.451 -0.125 1.00 96.00 107 ILE A O 1
ATOM 830 N N . SER A 1 108 ? 7.516 -4.302 -0.720 1.00 97.81 108 SER A N 1
ATOM 831 C CA . SER A 1 108 ? 7.419 -3.806 0.657 1.00 97.81 108 SER A CA 1
ATOM 832 C C . SER A 1 108 ? 6.054 -4.110 1.281 1.00 97.81 108 SER A C 1
ATOM 834 O O . SER A 1 108 ? 6.009 -4.552 2.426 1.00 97.81 108 SER A O 1
ATOM 836 N N . LEU A 1 109 ? 4.963 -3.945 0.524 1.00 97.75 109 LEU A N 1
ATOM 837 C CA . LEU A 1 109 ? 3.604 -4.275 0.970 1.00 97.75 109 LEU A CA 1
ATOM 838 C C . LEU A 1 109 ? 3.442 -5.775 1.245 1.00 97.75 109 LEU A C 1
ATOM 840 O O . LEU A 1 109 ? 2.961 -6.145 2.313 1.00 97.75 109 LEU A O 1
ATOM 844 N N . ILE A 1 110 ? 3.904 -6.634 0.327 1.00 97.56 110 ILE A N 1
ATOM 845 C CA . ILE A 1 110 ? 3.863 -8.097 0.496 1.00 97.56 110 ILE A CA 1
ATOM 846 C C . ILE A 1 110 ? 4.624 -8.506 1.758 1.00 97.56 110 ILE A C 1
ATOM 848 O O . ILE A 1 110 ? 4.121 -9.279 2.570 1.00 97.56 110 ILE A O 1
ATOM 852 N N . ARG A 1 111 ? 5.835 -7.971 1.953 1.00 98.19 111 ARG A N 1
ATOM 853 C CA . ARG A 1 111 ? 6.657 -8.287 3.128 1.00 98.19 111 ARG A CA 1
ATOM 854 C C . ARG A 1 111 ? 6.040 -7.776 4.426 1.00 98.19 111 ARG A C 1
ATOM 856 O O . ARG A 1 111 ? 6.148 -8.461 5.439 1.00 98.19 111 ARG A O 1
ATOM 863 N N . ALA A 1 112 ? 5.422 -6.597 4.407 1.00 98.38 112 ALA A N 1
ATOM 864 C CA . ALA A 1 112 ? 4.733 -6.043 5.566 1.00 98.38 112 ALA A CA 1
ATOM 865 C C . ALA A 1 112 ? 3.541 -6.922 5.972 1.00 98.38 112 ALA A C 1
ATOM 867 O O . ALA A 1 112 ? 3.471 -7.344 7.123 1.00 98.38 112 ALA A O 1
ATOM 868 N N . ALA A 1 113 ? 2.684 -7.279 5.011 1.00 98.06 113 ALA A N 1
ATOM 869 C CA . ALA A 1 113 ? 1.530 -8.143 5.246 1.00 98.06 113 ALA A CA 1
ATOM 870 C C . ALA A 1 113 ? 1.955 -9.538 5.724 1.00 98.06 113 ALA A C 1
ATOM 872 O O . ALA A 1 113 ? 1.449 -10.039 6.720 1.00 98.06 113 ALA A O 1
ATOM 873 N N . ALA A 1 114 ? 2.961 -10.140 5.081 1.00 97.50 114 ALA A N 1
ATOM 874 C CA . ALA A 1 114 ? 3.479 -11.446 5.487 1.00 97.50 114 ALA A CA 1
ATOM 875 C C . ALA A 1 114 ? 4.094 -11.429 6.897 1.00 97.50 114 ALA A C 1
ATOM 877 O O . ALA A 1 114 ? 3.990 -12.413 7.627 1.00 97.50 114 ALA A O 1
ATOM 878 N N . LYS A 1 115 ? 4.733 -10.322 7.301 1.00 97.88 115 LYS A N 1
ATOM 879 C CA . LYS A 1 115 ? 5.250 -10.160 8.666 1.00 97.88 115 LYS A CA 1
ATOM 880 C C . LYS A 1 115 ? 4.116 -10.123 9.695 1.00 97.88 115 LYS A C 1
ATOM 882 O O . LYS A 1 115 ? 4.302 -10.666 10.779 1.00 97.88 115 LYS A O 1
ATOM 887 N N . ASN A 1 116 ? 2.990 -9.494 9.363 1.00 97.06 116 ASN A N 1
ATOM 888 C CA . ASN A 1 116 ? 1.863 -9.278 10.272 1.00 97.06 116 ASN A CA 1
ATOM 889 C C . ASN A 1 116 ? 0.692 -10.249 10.037 1.00 97.06 116 ASN A C 1
ATOM 891 O O . ASN A 1 116 ? -0.443 -9.917 10.328 1.00 97.06 116 ASN A O 1
ATOM 895 N N . TYR A 1 117 ? 0.962 -11.454 9.522 1.00 94.38 117 TYR A N 1
ATOM 896 C CA . TYR A 1 117 ? -0.057 -12.424 9.081 1.00 94.38 117 TYR A CA 1
ATOM 897 C C . TYR A 1 117 ? -1.052 -12.906 10.157 1.00 94.38 117 TYR A C 1
ATOM 899 O O . TYR A 1 117 ? -1.971 -13.656 9.832 1.00 94.38 117 TYR A O 1
ATOM 907 N N . GLN A 1 118 ? -0.779 -12.619 11.433 1.00 90.31 118 GLN A N 1
ATOM 908 C CA . GLN A 1 118 ? -1.616 -13.032 12.562 1.00 90.31 118 GLN A CA 1
ATOM 909 C C . GLN A 1 118 ? -2.800 -12.092 12.781 1.00 90.31 118 GLN A C 1
ATOM 911 O O . GLN A 1 118 ? -3.782 -12.514 13.391 1.00 90.31 118 GLN A O 1
ATOM 916 N N . GLU A 1 119 ? -2.666 -10.855 12.305 1.00 84.94 119 GLU A N 1
ATOM 917 C CA . GLU A 1 119 ? -3.721 -9.846 12.267 1.00 84.94 119 GLU A CA 1
ATOM 918 C C . GLU A 1 119 ? -4.591 -10.058 11.022 1.00 84.94 119 GLU A C 1
ATOM 920 O O . GLU A 1 119 ? -5.832 -9.996 11.166 1.00 84.94 119 GLU A O 1
#

Secondary structure (DSSP, 8-state):
-TGGGTPPPEE-HHHHHHHHHTT---EEHHHHH-PPP-GGGTTTT--HHHHHHHH--TT-HHHHHHHHHTT-------------HHHHHHH---HHHHHHT--SHHHHHHHHHHHTTT-

pLDDT: mean 93.16, std 4.58, range [73.38, 98.38]

Foldseek 3Di:
DCQVVVDAAEDDDPVCVVQVVVPHDYDYLCVVQVDDQPPVNLCSQVGCLNLLLQQQDPPDPVSVVVCVVVVRHHDLDDDADADPLVVVVVPDPDPVSSVVRDRDRRVSSVVSNVVRVVD

Radius of gyration: 16.16 Å; chains: 1; bounding box: 40×27×47 Å

Sequence (119 aa):
MLDKLGVRILSTGGTYDFIVQNGFPAETVQSLTGFPSILGGRVKTLHPVIMGGILARLDNESDQHQLKEYHIPPIDLVIVDLYPFEETVKLNSEEGEIIEKIDIGGISLIRAAAKNYQE